Protein AF-A0A0F4IRT8-F1 (afdb_monomer)

Structure (mmCIF, N/CA/C/O backbone):
data_AF-A0A0F4IRT8-F1
#
_entry.id   AF-A0A0F4IRT8-F1
#
loop_
_atom_site.group_PDB
_atom_site.id
_atom_site.type_symbol
_atom_site.label_atom_id
_atom_site.label_alt_id
_atom_site.label_comp_id
_atom_site.label_asym_id
_atom_site.label_entity_id
_atom_site.label_seq_id
_atom_site.pdbx_PDB_ins_code
_atom_site.Cartn_x
_atom_site.Cartn_y
_atom_site.Cartn_z
_atom_site.occupancy
_atom_site.B_iso_or_equiv
_atom_site.auth_seq_id
_atom_site.auth_comp_id
_atom_site.auth_asym_id
_atom_site.auth_atom_id
_atom_site.pdbx_PDB_model_num
ATOM 1 N N . TYR A 1 1 ? -6.161 18.391 5.596 1.00 62.47 1 TYR A N 1
ATOM 2 C CA . TYR A 1 1 ? -7.548 17.900 5.755 1.00 62.47 1 TYR A CA 1
ATOM 3 C C . TYR A 1 1 ? -7.859 17.746 7.231 1.00 62.47 1 TYR A C 1
ATOM 5 O O . TYR A 1 1 ? -7.108 17.064 7.916 1.00 62.47 1 TYR A O 1
ATOM 13 N N . GLY A 1 2 ? -8.900 18.418 7.734 1.00 63.94 2 GLY A N 1
ATOM 14 C CA . GLY A 1 2 ? -9.361 18.336 9.129 1.00 63.94 2 GLY A CA 1
ATOM 15 C C . GLY A 1 2 ? -10.436 17.266 9.317 1.00 63.94 2 GLY A C 1
ATOM 16 O O . GLY A 1 2 ? -11.480 17.548 9.891 1.00 63.94 2 GLY A O 1
ATOM 17 N N . THR A 1 3 ? -10.224 16.073 8.757 1.00 74.25 3 THR A N 1
ATOM 18 C CA . THR A 1 3 ? -11.210 14.987 8.773 1.00 74.25 3 THR A CA 1
ATOM 19 C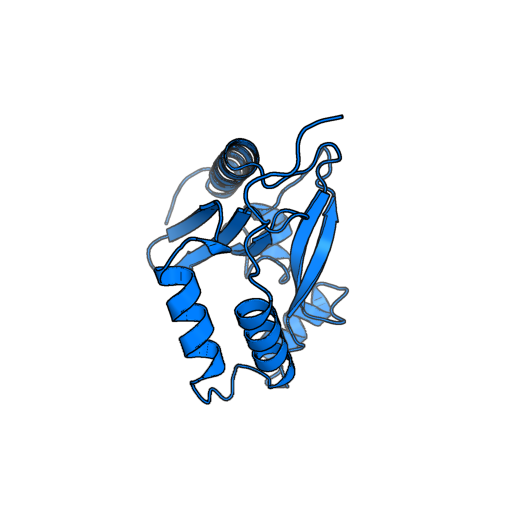 C . THR A 1 3 ? -11.216 14.317 10.150 1.00 74.25 3 THR A C 1
ATOM 21 O O . THR A 1 3 ? -10.198 13.731 10.535 1.00 74.25 3 THR A O 1
ATOM 24 N N . PRO A 1 4 ? -12.325 14.362 10.911 1.00 79.38 4 PRO A N 1
ATOM 25 C CA . PRO A 1 4 ? -12.421 13.636 12.171 1.00 79.38 4 PRO A CA 1
ATOM 26 C C . PRO A 1 4 ? -12.239 12.138 11.928 1.00 79.38 4 PRO A C 1
ATOM 28 O O . PRO A 1 4 ? -12.790 11.597 10.966 1.00 79.38 4 PRO A O 1
ATOM 31 N N . ARG A 1 5 ? -11.493 11.466 12.813 1.00 88.94 5 ARG A N 1
ATOM 32 C CA . ARG A 1 5 ? -11.277 10.008 12.752 1.00 88.94 5 ARG A CA 1
ATOM 33 C C . ARG A 1 5 ? -10.621 9.540 11.439 1.00 88.94 5 ARG A C 1
ATOM 35 O O . ARG A 1 5 ? -10.865 8.429 10.981 1.00 88.94 5 ARG A O 1
ATOM 42 N N . LEU A 1 6 ? -9.785 10.388 10.824 1.00 90.50 6 LEU A N 1
ATOM 43 C CA . LEU A 1 6 ? -9.115 10.104 9.547 1.00 90.50 6 LEU A CA 1
ATOM 44 C C . LEU A 1 6 ? -8.388 8.753 9.544 1.00 90.50 6 LEU A C 1
ATOM 46 O O . LEU A 1 6 ? -8.568 7.972 8.622 1.00 90.50 6 LEU A O 1
ATOM 50 N N . VAL A 1 7 ? -7.577 8.479 10.569 1.00 94.81 7 VAL A N 1
ATOM 51 C CA . VAL A 1 7 ? -6.776 7.245 10.656 1.00 94.81 7 VAL A CA 1
ATOM 52 C C . VAL A 1 7 ? -7.658 6.000 10.667 1.00 94.81 7 VAL A C 1
ATOM 54 O O . VAL A 1 7 ? -7.349 5.022 9.998 1.00 94.81 7 VAL A O 1
ATOM 57 N N . GLU A 1 8 ? -8.762 6.048 11.405 1.00 95.69 8 GLU A N 1
ATOM 58 C CA . GLU A 1 8 ? -9.689 4.925 11.531 1.00 95.69 8 GLU A CA 1
ATOM 59 C C . GLU A 1 8 ? -10.381 4.649 10.197 1.00 95.69 8 GLU A C 1
ATOM 61 O O . GLU A 1 8 ? -10.346 3.519 9.724 1.00 95.69 8 GLU A O 1
ATOM 66 N N . ARG A 1 9 ? -10.879 5.698 9.530 1.00 94.44 9 ARG A N 1
ATOM 67 C CA . ARG A 1 9 ? -11.467 5.589 8.186 1.00 94.44 9 ARG A CA 1
ATOM 68 C C . ARG A 1 9 ? -10.468 5.053 7.163 1.00 94.44 9 ARG A C 1
ATOM 70 O O . ARG A 1 9 ? -10.791 4.142 6.420 1.00 94.44 9 ARG A O 1
ATOM 77 N N . LEU A 1 10 ? -9.234 5.561 7.161 1.00 95.19 10 LEU A N 1
ATOM 78 C CA . LEU A 1 10 ? -8.198 5.079 6.244 1.00 95.19 10 LEU A CA 1
ATOM 79 C C . LEU A 1 10 ? -7.849 3.608 6.486 1.00 95.19 10 LEU A C 1
ATOM 81 O O . LEU A 1 10 ? -7.593 2.885 5.530 1.00 95.19 10 LEU A O 1
ATOM 85 N N . ASN A 1 11 ? -7.814 3.166 7.746 1.00 97.06 11 ASN A N 1
ATOM 86 C CA . ASN A 1 11 ? -7.618 1.757 8.078 1.00 97.06 11 ASN A CA 1
ATOM 87 C C . ASN A 1 11 ? -8.786 0.904 7.556 1.00 97.06 11 ASN A C 1
ATOM 89 O O . ASN A 1 11 ? -8.540 -0.121 6.924 1.00 97.06 11 ASN A O 1
ATOM 93 N N . GLU A 1 12 ? -10.031 1.332 7.784 1.00 95.94 12 GLU A N 1
ATOM 94 C CA . GLU A 1 12 ? -11.238 0.659 7.282 1.00 95.94 12 GLU A CA 1
ATOM 95 C C . GLU A 1 12 ? -11.232 0.556 5.749 1.00 95.94 12 GLU A C 1
ATOM 97 O O . GLU A 1 12 ? -11.353 -0.547 5.213 1.00 95.94 12 GLU A O 1
ATOM 102 N N . ASP A 1 13 ? -11.008 1.673 5.055 1.00 94.88 13 ASP A N 1
ATOM 103 C CA . ASP A 1 13 ? -10.991 1.753 3.591 1.00 94.88 13 ASP A CA 1
ATOM 104 C C . ASP A 1 13 ? -9.868 0.894 2.996 1.00 94.88 13 ASP A C 1
ATOM 106 O O . ASP A 1 13 ? -10.086 0.129 2.052 1.00 94.88 13 ASP A O 1
ATOM 110 N N . TRP A 1 14 ? -8.665 0.966 3.576 1.00 97.00 14 TRP A N 1
ATOM 111 C CA . TRP A 1 14 ? -7.535 0.135 3.165 1.00 97.00 14 TRP A CA 1
ATOM 112 C C . TRP A 1 14 ? -7.835 -1.350 3.321 1.00 97.00 14 TRP A C 1
ATOM 114 O O . TRP A 1 14 ? -7.595 -2.120 2.393 1.00 97.00 14 TRP A O 1
ATOM 124 N N . TYR A 1 15 ? -8.367 -1.758 4.473 1.00 97.50 15 TYR A N 1
ATOM 125 C CA . TYR A 1 15 ? -8.638 -3.164 4.740 1.00 97.50 15 TYR A CA 1
ATOM 126 C C . TYR A 1 15 ? -9.754 -3.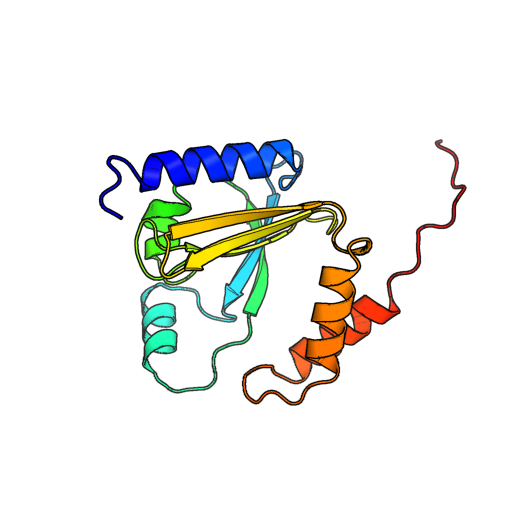697 3.845 1.00 97.50 15 TYR A C 1
ATOM 128 O O . TYR A 1 15 ? -9.605 -4.768 3.257 1.00 97.50 15 TYR A O 1
ATOM 136 N N . ALA A 1 16 ? -10.838 -2.934 3.682 1.00 96.94 16 ALA A N 1
ATOM 137 C CA . ALA A 1 16 ? -11.931 -3.289 2.787 1.00 96.94 16 ALA A CA 1
ATOM 138 C C . ALA A 1 16 ? -11.433 -3.475 1.347 1.00 96.94 16 ALA A C 1
ATOM 140 O O . ALA A 1 16 ? -11.737 -4.491 0.719 1.00 96.94 16 ALA A O 1
ATOM 141 N N . LEU A 1 17 ? -10.609 -2.549 0.842 1.00 97.00 17 LEU A N 1
ATOM 142 C CA . LEU A 1 17 ? -10.042 -2.649 -0.500 1.00 97.00 17 LEU A CA 1
ATOM 143 C C . LEU A 1 17 ? -9.050 -3.814 -0.630 1.00 97.00 17 LEU A C 1
ATOM 145 O O . LEU A 1 17 ? -9.080 -4.536 -1.627 1.00 97.00 17 LEU A O 1
ATOM 149 N N . ALA A 1 18 ? -8.184 -4.027 0.363 1.00 96.81 18 ALA A N 1
ATOM 150 C CA . ALA A 1 18 ? -7.219 -5.125 0.375 1.00 96.81 18 ALA A CA 1
ATOM 151 C C . ALA A 1 18 ? -7.911 -6.497 0.345 1.00 96.81 18 ALA A C 1
ATOM 153 O O . ALA A 1 18 ? -7.502 -7.378 -0.410 1.00 96.81 18 ALA A O 1
ATOM 154 N N . VAL A 1 19 ? -8.994 -6.663 1.109 1.00 97.06 19 VAL A N 1
ATOM 155 C CA . VAL A 1 19 ? -9.815 -7.880 1.082 1.00 97.06 19 VAL A CA 1
ATOM 156 C C . VAL A 1 19 ? -10.526 -8.023 -0.262 1.00 97.06 19 VAL A C 1
ATOM 158 O O . VAL A 1 19 ? -10.408 -9.065 -0.899 1.00 97.06 19 VAL A O 1
ATOM 161 N N . ALA A 1 20 ? -11.223 -6.980 -0.722 1.00 97.06 20 ALA A N 1
ATOM 162 C CA . ALA A 1 20 ? -12.011 -7.034 -1.954 1.00 97.06 20 ALA A CA 1
ATOM 163 C C . ALA A 1 20 ? -11.159 -7.290 -3.207 1.00 97.06 20 ALA A C 1
ATOM 165 O O . ALA A 1 20 ? -11.630 -7.908 -4.158 1.00 97.06 20 ALA A O 1
ATOM 166 N N . SER A 1 21 ? -9.910 -6.822 -3.211 1.00 95.00 21 SER A N 1
ATOM 167 C CA . SER A 1 21 ? -8.977 -7.042 -4.318 1.00 95.00 21 SER A CA 1
ATOM 168 C C . SER A 1 21 ? -8.247 -8.383 -4.251 1.00 95.00 21 SER A C 1
ATOM 170 O O . SER A 1 21 ? -7.730 -8.809 -5.277 1.00 95.00 21 SER A O 1
ATOM 172 N N . GLY A 1 22 ? -8.220 -9.058 -3.095 1.00 96.19 22 GLY A N 1
ATOM 173 C CA . GLY A 1 22 ? -7.481 -10.310 -2.912 1.00 96.19 22 GLY A CA 1
ATOM 174 C C . GLY A 1 22 ? -5.992 -10.111 -2.613 1.00 96.19 22 GLY A C 1
ATOM 175 O O . GLY A 1 22 ? -5.163 -10.888 -3.072 1.00 96.19 22 GLY A O 1
ATOM 176 N N . LEU A 1 23 ? -5.625 -9.064 -1.862 1.00 97.12 23 LEU A N 1
ATOM 177 C CA . LEU A 1 23 ? -4.230 -8.818 -1.465 1.00 97.12 23 LEU A CA 1
ATOM 178 C C . LEU A 1 23 ? -3.662 -9.942 -0.581 1.00 97.12 23 LEU A C 1
ATOM 180 O O . LEU A 1 23 ? -2.469 -10.240 -0.633 1.00 97.12 23 LEU A O 1
ATOM 184 N N . PHE A 1 24 ? -4.509 -10.508 0.275 1.00 97.25 24 PHE A N 1
ATOM 185 C CA . PHE A 1 24 ? -4.138 -11.477 1.296 1.00 97.25 24 PHE A CA 1
ATOM 186 C C . PHE A 1 24 ? -4.308 -12.910 0.792 1.00 97.25 24 PHE A C 1
ATOM 188 O O . PHE A 1 24 ? -5.342 -13.2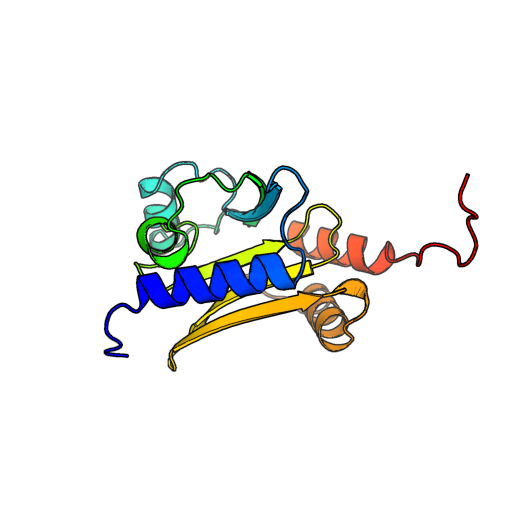35 0.210 1.00 97.25 24 PHE A O 1
ATOM 195 N N . ASP A 1 25 ? -3.344 -13.781 1.095 1.00 94.75 25 ASP A N 1
ATOM 196 C CA . ASP A 1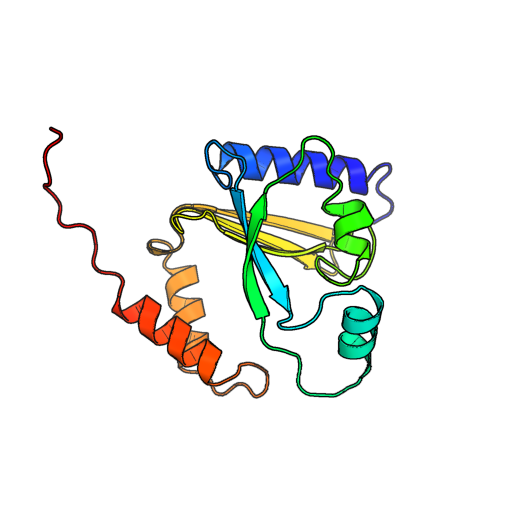 25 ? -3.573 -15.226 1.019 1.00 94.75 25 ASP A CA 1
ATOM 197 C C . ASP A 1 25 ? -4.435 -15.728 2.201 1.00 94.75 25 ASP A C 1
ATOM 199 O O . ASP A 1 25 ? -4.821 -14.970 3.099 1.00 94.75 25 ASP A O 1
ATOM 203 N N . GLU A 1 26 ? -4.708 -17.034 2.242 1.00 95.38 26 GLU A N 1
ATOM 204 C CA . GLU A 1 26 ? -5.489 -17.676 3.313 1.00 95.38 26 GLU A CA 1
ATOM 205 C C . GLU A 1 26 ? -4.898 -17.463 4.722 1.00 95.38 26 GLU A C 1
ATOM 207 O O . GLU A 1 26 ? -5.616 -17.493 5.723 1.00 95.38 26 GLU A O 1
ATOM 212 N N . ARG A 1 27 ? -3.587 -17.212 4.818 1.00 96.75 27 ARG A N 1
ATOM 213 C CA . ARG A 1 27 ? -2.851 -16.966 6.067 1.00 96.75 27 ARG A CA 1
ATOM 214 C C . ARG A 1 27 ? -2.723 -15.475 6.389 1.00 96.75 27 ARG A C 1
ATOM 216 O O . ARG A 1 27 ? -2.086 -15.127 7.388 1.00 96.75 27 ARG A O 1
ATOM 223 N N . ARG A 1 28 ? -3.334 -14.600 5.583 1.00 97.06 28 ARG A N 1
ATOM 224 C CA . ARG A 1 28 ? -3.181 -13.137 5.610 1.00 97.06 28 ARG A CA 1
ATOM 225 C C . ARG A 1 28 ? -1.757 -12.666 5.333 1.00 97.06 28 ARG A C 1
ATOM 227 O O . ARG A 1 28 ? -1.309 -11.656 5.882 1.00 97.06 28 ARG A O 1
ATOM 234 N N . GLU A 1 29 ? -1.027 -13.412 4.519 1.00 98.19 29 GLU A N 1
ATOM 235 C CA . GLU A 1 29 ? 0.337 -13.111 4.114 1.00 98.19 29 GLU A CA 1
ATOM 236 C C . GLU A 1 29 ? 0.368 -12.416 2.750 1.00 98.19 29 GLU A C 1
ATOM 238 O O . GLU A 1 29 ? -0.443 -12.685 1.866 1.00 98.19 29 GLU A O 1
ATOM 243 N N . PHE A 1 30 ? 1.292 -11.467 2.613 1.00 97.06 30 PHE A N 1
ATOM 244 C CA . PHE A 1 30 ? 1.445 -10.608 1.438 1.00 97.06 30 PHE A CA 1
ATOM 245 C C . PHE A 1 30 ? 2.832 -9.948 1.451 1.00 97.06 30 PHE A C 1
ATOM 247 O O . PHE A 1 30 ? 3.608 -10.114 2.398 1.00 97.06 30 PHE A O 1
ATOM 254 N N . LEU A 1 31 ? 3.174 -9.215 0.394 1.00 95.38 31 LEU A N 1
ATOM 255 C CA . LEU A 1 31 ? 4.419 -8.460 0.283 1.00 95.38 31 LEU A CA 1
ATOM 256 C C . LEU A 1 31 ? 4.189 -6.986 0.622 1.00 95.38 31 LEU A C 1
ATOM 258 O O . LEU A 1 31 ? 3.225 -6.379 0.163 1.00 95.38 31 LEU A O 1
ATOM 262 N N . VAL A 1 32 ? 5.123 -6.391 1.360 1.00 93.25 32 VAL A N 1
ATOM 263 C CA . VAL A 1 32 ? 5.193 -4.947 1.623 1.00 93.25 32 VAL A CA 1
ATOM 264 C C . VAL A 1 32 ? 6.552 -4.426 1.194 1.00 93.25 32 VAL A C 1
ATOM 266 O O . VAL A 1 32 ? 7.576 -5.075 1.418 1.00 93.25 32 VAL A O 1
ATOM 269 N N . GLN A 1 33 ? 6.568 -3.249 0.582 1.00 87.75 33 GLN A N 1
ATOM 270 C CA . GLN A 1 33 ? 7.800 -2.575 0.219 1.00 87.75 33 GLN A CA 1
ATOM 271 C C . GLN A 1 33 ? 8.424 -1.928 1.466 1.00 87.75 33 GLN A C 1
ATOM 273 O O . GLN A 1 33 ? 7.830 -1.032 2.058 1.00 87.75 33 GLN A O 1
ATOM 278 N N . LEU A 1 34 ? 9.620 -2.372 1.865 1.00 84.25 34 LEU A N 1
ATOM 279 C CA . LEU A 1 34 ? 10.354 -1.851 3.027 1.00 84.25 34 LEU A CA 1
ATOM 280 C C . LEU A 1 34 ? 11.809 -1.506 2.659 1.00 84.25 34 LEU A C 1
ATOM 282 O O . LEU A 1 34 ? 12.387 -2.169 1.795 1.00 84.25 34 LEU A O 1
ATOM 286 N N . PRO A 1 35 ? 12.435 -0.503 3.297 1.00 75.94 35 PRO A N 1
ATOM 287 C CA . PRO A 1 35 ? 13.837 -0.173 3.050 1.00 75.94 35 PRO A CA 1
ATOM 288 C C . PRO A 1 35 ? 14.776 -1.289 3.540 1.00 75.94 35 PRO A C 1
ATOM 290 O O . PRO A 1 35 ? 14.650 -1.788 4.662 1.00 75.94 35 PRO A O 1
ATOM 293 N N . GLN A 1 36 ? 15.739 -1.689 2.702 1.00 72.81 36 GLN A N 1
ATOM 294 C CA . GLN A 1 36 ? 16.697 -2.753 3.011 1.00 72.81 36 GLN A CA 1
ATOM 295 C C . GLN A 1 36 ? 17.533 -2.415 4.247 1.00 72.81 36 GLN A C 1
ATOM 297 O O . GLN A 1 36 ? 18.117 -1.343 4.351 1.00 72.81 36 GLN A O 1
ATOM 302 N N . GLY A 1 37 ? 17.663 -3.378 5.162 1.00 66.44 37 GLY A N 1
ATOM 303 C CA . GLY A 1 37 ? 18.549 -3.259 6.326 1.00 66.44 37 GLY A CA 1
ATOM 304 C C . GLY A 1 37 ? 18.021 -2.346 7.437 1.00 66.44 37 GLY A C 1
ATOM 305 O O . GLY A 1 37 ? 18.565 -2.362 8.541 1.00 66.44 37 GLY A O 1
ATOM 306 N N . THR A 1 38 ? 16.931 -1.620 7.199 1.00 67.19 38 THR A N 1
ATOM 307 C CA . THR A 1 38 ? 16.302 -0.756 8.194 1.00 67.19 38 THR A CA 1
ATOM 308 C C . THR A 1 38 ? 15.362 -1.590 9.054 1.00 67.19 38 THR A C 1
ATOM 310 O O . THR A 1 38 ? 14.292 -2.008 8.623 1.00 67.19 38 THR A O 1
ATOM 313 N N . ARG A 1 39 ? 15.793 -1.882 10.283 1.00 66.88 39 ARG A N 1
ATOM 314 C CA . ARG A 1 39 ? 15.041 -2.723 11.233 1.00 66.88 39 ARG A CA 1
ATOM 315 C C . ARG A 1 39 ? 14.399 -1.939 12.375 1.00 66.88 39 ARG A C 1
ATOM 317 O O . ARG A 1 39 ? 13.641 -2.515 13.145 1.00 66.88 39 ARG A O 1
ATOM 324 N N . THR A 1 40 ? 14.710 -0.648 12.506 1.00 73.00 40 THR A N 1
ATOM 325 C CA . THR A 1 40 ? 14.201 0.212 13.584 1.00 73.00 40 THR A CA 1
ATOM 326 C C . THR A 1 40 ? 13.729 1.562 13.052 1.00 73.00 40 THR A C 1
ATOM 328 O O . THR A 1 40 ? 14.237 2.052 12.041 1.00 73.00 40 THR A O 1
ATOM 331 N N . HIS A 1 41 ? 12.77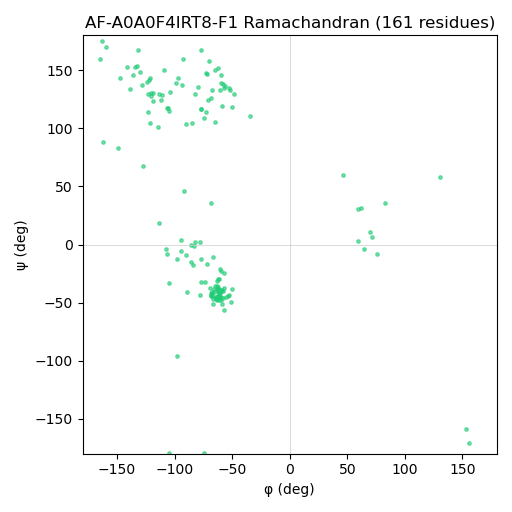1 2.170 13.758 1.00 73.06 41 HIS A N 1
ATOM 332 C CA . HIS A 1 41 ? 12.250 3.501 13.443 1.00 73.06 41 HIS A CA 1
ATOM 333 C C . HIS A 1 41 ? 13.370 4.552 13.384 1.00 73.06 41 HIS A C 1
ATOM 335 O O . HIS A 1 41 ? 13.473 5.290 12.409 1.00 73.06 41 HIS A O 1
ATOM 341 N N . ASP A 1 42 ? 14.281 4.549 14.361 1.00 73.00 42 ASP A N 1
ATOM 342 C CA . ASP A 1 42 ? 15.416 5.480 14.397 1.00 73.00 42 ASP A CA 1
ATOM 343 C C . ASP A 1 42 ? 16.323 5.357 13.168 1.00 73.00 42 ASP A C 1
ATOM 345 O O . ASP A 1 42 ? 16.809 6.362 12.645 1.00 73.00 42 ASP A O 1
ATOM 349 N N . ALA A 1 43 ? 16.557 4.131 12.685 1.00 70.69 43 ALA A N 1
ATOM 350 C CA . ALA A 1 43 ? 17.333 3.912 11.470 1.00 70.69 43 ALA A CA 1
ATOM 351 C C . ALA A 1 43 ? 16.606 4.476 10.238 1.00 70.69 43 ALA A C 1
ATOM 353 O O . ALA A 1 43 ? 17.242 5.119 9.403 1.00 70.69 43 ALA A O 1
ATOM 354 N N . ALA A 1 44 ? 15.282 4.302 10.161 1.00 72.06 44 ALA A N 1
ATOM 355 C CA . ALA A 1 44 ? 14.456 4.841 9.081 1.00 72.06 44 ALA A CA 1
ATOM 356 C C . ALA A 1 44 ? 14.465 6.380 9.071 1.00 72.06 44 ALA A C 1
ATOM 358 O O . ALA A 1 44 ? 14.702 6.995 8.032 1.00 72.06 44 ALA A O 1
ATOM 359 N N . VAL A 1 45 ? 14.304 7.015 10.236 1.00 72.69 45 VAL A N 1
ATOM 360 C CA . VAL A 1 45 ? 14.334 8.481 10.385 1.00 72.69 45 VAL A CA 1
ATOM 361 C C . VAL A 1 45 ? 15.700 9.054 9.995 1.00 72.69 45 VAL A C 1
ATOM 363 O O . VAL A 1 45 ? 15.778 10.029 9.247 1.00 72.69 45 VAL A O 1
ATOM 366 N N . ARG A 1 46 ? 16.802 8.429 10.432 1.00 71.62 46 ARG A N 1
ATOM 367 C CA . ARG A 1 46 ? 18.155 8.857 10.033 1.00 71.62 46 ARG A CA 1
ATOM 368 C C . ARG A 1 46 ? 18.379 8.739 8.529 1.00 71.62 46 ARG A C 1
ATOM 370 O O . ARG A 1 46 ? 19.057 9.587 7.961 1.00 71.62 46 ARG A O 1
ATOM 377 N N . GLN A 1 47 ? 17.822 7.715 7.887 1.00 67.50 47 GLN A N 1
ATOM 378 C CA . GLN A 1 47 ? 17.915 7.547 6.439 1.00 67.50 47 GLN A CA 1
ATOM 379 C C . GLN A 1 47 ? 17.141 8.642 5.688 1.00 67.50 47 GLN A C 1
ATOM 381 O O . GLN A 1 47 ? 17.661 9.177 4.713 1.00 67.50 47 GLN A O 1
ATOM 386 N N . LEU A 1 48 ? 15.951 9.021 6.167 1.00 67.44 48 LEU A N 1
ATOM 387 C CA . LEU A 1 48 ? 15.147 10.102 5.582 1.00 67.44 48 LEU A CA 1
ATOM 388 C C . LEU A 1 48 ? 15.858 11.465 5.634 1.00 67.44 48 LEU A C 1
ATOM 390 O O . LEU A 1 48 ? 15.778 12.235 4.681 1.00 67.44 48 LEU A O 1
ATOM 394 N N . HIS A 1 49 ? 16.573 11.759 6.724 1.00 67.50 49 HIS A N 1
ATOM 395 C CA . HIS A 1 49 ? 17.232 13.058 6.928 1.00 67.50 49 HIS A CA 1
ATOM 396 C C . HIS A 1 49 ? 18.729 13.083 6.575 1.00 67.50 49 HIS A C 1
ATOM 398 O O . HIS A 1 49 ? 19.329 14.153 6.518 1.00 67.50 49 HIS A O 1
ATOM 404 N N . GLY A 1 50 ? 19.357 11.925 6.364 1.00 59.88 50 GLY A N 1
ATOM 405 C CA . GLY A 1 50 ? 20.815 11.783 6.366 1.00 59.88 50 GLY A CA 1
ATOM 406 C C . GLY A 1 50 ? 21.536 12.075 5.050 1.00 59.88 50 GLY A C 1
ATOM 407 O O . GLY A 1 50 ? 22.754 11.916 5.005 1.00 59.88 50 GLY A O 1
ATOM 408 N N . GLY A 1 51 ? 20.828 12.431 3.970 1.00 53.94 51 GLY A N 1
ATOM 409 C CA . GLY A 1 51 ? 21.419 12.791 2.667 1.00 53.94 51 GLY A CA 1
ATOM 410 C C . GLY A 1 51 ? 22.279 11.707 1.987 1.00 53.94 51 GLY A C 1
ATOM 411 O O . GLY A 1 51 ? 22.865 11.956 0.936 1.00 53.94 51 GLY A O 1
ATOM 412 N N . ARG A 1 52 ? 22.384 10.508 2.574 1.00 55.03 52 ARG A N 1
ATOM 413 C CA . ARG A 1 52 ? 23.133 9.358 2.052 1.00 55.03 52 ARG A CA 1
ATOM 414 C C . ARG A 1 52 ? 22.239 8.454 1.211 1.00 55.03 52 ARG A C 1
ATOM 416 O O . ARG A 1 52 ? 21.022 8.476 1.354 1.00 55.03 52 ARG A O 1
ATOM 423 N N . VAL A 1 53 ? 22.894 7.649 0.366 1.00 54.81 53 VAL A N 1
ATOM 424 C CA . VAL A 1 53 ? 22.310 6.604 -0.494 1.00 54.81 53 VAL A CA 1
ATOM 425 C C . VAL A 1 53 ? 21.124 5.946 0.209 1.00 54.81 53 VAL A C 1
ATOM 427 O O . VAL A 1 53 ? 21.296 5.258 1.216 1.00 54.81 53 VAL A O 1
ATOM 430 N N . VAL A 1 54 ? 19.923 6.203 -0.310 1.00 60.25 54 VAL A N 1
ATOM 431 C CA . VAL A 1 54 ? 18.688 5.593 0.181 1.00 60.25 54 VAL A CA 1
ATOM 432 C C . VAL A 1 54 ? 18.865 4.084 0.029 1.00 60.25 54 VAL A C 1
ATOM 434 O O . VAL A 1 54 ? 19.098 3.604 -1.081 1.00 60.25 54 VAL A O 1
ATOM 437 N N . ALA A 1 55 ? 18.814 3.344 1.139 1.00 63.91 55 ALA A N 1
ATOM 438 C CA . ALA A 1 55 ? 18.831 1.892 1.103 1.00 63.91 55 ALA A CA 1
ATOM 439 C C . ALA A 1 55 ? 17.740 1.410 0.134 1.00 63.91 55 ALA A C 1
ATOM 441 O O . ALA A 1 55 ? 16.618 1.931 0.183 1.00 63.91 55 ALA A O 1
ATOM 442 N N . PRO A 1 56 ? 18.057 0.469 -0.768 1.00 67.75 56 PRO A N 1
ATOM 443 C CA . PRO A 1 56 ? 17.113 0.027 -1.780 1.00 67.75 56 PRO A CA 1
ATOM 444 C C . PRO A 1 56 ? 15.866 -0.550 -1.112 1.00 67.75 56 PRO A C 1
ATOM 446 O O . PRO A 1 56 ? 15.924 -1.166 -0.049 1.00 67.75 56 PRO A O 1
ATOM 449 N N . TRP A 1 57 ? 14.720 -0.344 -1.741 1.00 73.19 57 TRP A N 1
ATOM 450 C CA . TRP A 1 57 ? 13.462 -0.896 -1.267 1.00 73.19 57 TRP A CA 1
ATOM 451 C C . TRP A 1 57 ? 13.334 -2.366 -1.678 1.00 73.19 57 TRP A C 1
ATOM 453 O O . TRP A 1 57 ? 13.601 -2.723 -2.827 1.00 73.19 57 TRP A O 1
ATOM 463 N N . LEU A 1 58 ? 12.899 -3.218 -0.751 1.00 81.56 58 LEU A N 1
ATOM 464 C CA . LEU A 1 58 ? 12.709 -4.652 -0.953 1.00 81.56 58 LEU A CA 1
ATOM 465 C C . LEU A 1 58 ? 11.264 -5.060 -0.687 1.00 81.56 58 LEU A C 1
ATOM 467 O O . LEU A 1 58 ? 10.627 -4.582 0.252 1.00 81.56 58 LEU A O 1
ATOM 471 N N . TRP A 1 59 ? 10.781 -6.014 -1.481 1.00 86.12 59 TRP A N 1
ATOM 472 C CA . TRP A 1 59 ? 9.544 -6.729 -1.198 1.00 86.12 59 TRP A CA 1
ATOM 473 C C . TRP A 1 59 ? 9.766 -7.700 -0.045 1.00 86.12 59 TRP A C 1
ATOM 475 O O . TRP A 1 59 ? 10.536 -8.652 -0.159 1.00 86.12 59 TRP A O 1
ATOM 485 N N . THR A 1 60 ? 9.100 -7.440 1.073 1.00 89.12 60 THR A N 1
ATOM 486 C CA . THR A 1 60 ? 9.218 -8.227 2.298 1.00 89.12 60 THR A CA 1
ATOM 487 C C . THR A 1 60 ? 7.909 -8.955 2.547 1.00 89.12 60 THR A C 1
ATOM 489 O O . THR A 1 60 ? 6.860 -8.319 2.632 1.00 89.12 60 THR A O 1
ATOM 492 N N . ARG A 1 61 ? 7.967 -10.285 2.674 1.00 94.00 61 ARG A N 1
ATOM 493 C CA . ARG A 1 61 ? 6.809 -11.092 3.075 1.00 94.00 61 ARG A CA 1
ATOM 494 C C . ARG A 1 61 ? 6.459 -10.788 4.526 1.00 94.00 61 ARG A C 1
ATOM 496 O O . ARG A 1 61 ? 7.309 -10.904 5.407 1.00 94.00 61 ARG A O 1
ATOM 503 N N . VAL A 1 62 ? 5.209 -10.422 4.762 1.00 94.31 62 VAL A N 1
ATOM 504 C CA . VAL A 1 62 ? 4.654 -10.133 6.085 1.00 94.31 62 VAL A CA 1
ATOM 505 C C . VAL A 1 62 ? 3.333 -10.871 6.259 1.00 94.31 62 VAL A C 1
ATOM 507 O O . VAL A 1 62 ? 2.759 -11.366 5.292 1.00 94.31 62 VAL A O 1
ATOM 510 N N . ARG A 1 63 ? 2.843 -10.922 7.498 1.00 97.12 63 ARG A N 1
ATOM 511 C CA . ARG A 1 63 ? 1.524 -11.453 7.845 1.00 97.12 63 ARG A CA 1
ATOM 512 C C . ARG A 1 63 ? 0.728 -10.388 8.581 1.00 97.12 63 ARG A C 1
ATOM 514 O O . ARG A 1 63 ? 1.237 -9.827 9.553 1.00 97.12 63 ARG A O 1
ATOM 521 N N . LEU A 1 64 ? -0.507 -10.131 8.157 1.00 97.12 64 LEU A N 1
ATOM 522 C CA . LEU A 1 64 ? -1.400 -9.239 8.889 1.00 97.12 64 LEU A CA 1
ATOM 523 C C . LEU A 1 64 ? -1.850 -9.918 10.188 1.00 97.12 64 LEU A C 1
ATOM 525 O O . LEU A 1 64 ? -2.382 -11.030 10.177 1.00 97.12 64 LEU A O 1
ATOM 529 N N . LEU A 1 65 ? -1.621 -9.252 11.317 1.00 96.12 65 LEU A N 1
ATOM 530 C CA . LEU A 1 65 ? -2.065 -9.723 12.629 1.00 96.12 65 LEU A CA 1
ATOM 531 C C . LEU A 1 65 ? -3.568 -9.472 12.820 1.00 96.12 65 LEU A C 1
ATOM 533 O O . LEU A 1 65 ? -4.185 -8.740 12.055 1.00 96.12 65 LEU A O 1
ATOM 537 N N . GLU A 1 66 ? -4.168 -10.066 13.853 1.00 94.00 66 GLU A N 1
ATOM 538 C CA . GLU A 1 66 ? -5.570 -9.792 14.212 1.00 94.00 66 GLU A CA 1
ATOM 539 C C . GLU A 1 66 ? -5.786 -8.332 14.614 1.00 94.00 66 GLU A C 1
ATOM 541 O O . GLU A 1 66 ? -6.771 -7.718 14.218 1.00 94.00 66 GLU A O 1
ATOM 546 N N . HIS A 1 67 ? -4.822 -7.771 15.346 1.00 94.81 67 HIS A N 1
ATOM 547 C CA . HIS A 1 67 ? -4.799 -6.372 15.743 1.00 94.81 67 HIS A CA 1
ATOM 548 C C . HIS A 1 67 ? -3.753 -5.641 14.907 1.00 94.81 67 HIS A C 1
ATOM 550 O O . HIS A 1 67 ? -2.562 -5.954 14.973 1.00 94.81 67 HIS A O 1
ATOM 556 N N . TRP A 1 68 ? -4.197 -4.670 14.119 1.00 95.62 68 TRP A N 1
ATOM 557 C CA . TRP A 1 68 ? -3.356 -3.923 13.193 1.00 95.62 68 TRP A CA 1
ATOM 558 C C . TRP A 1 68 ? -3.756 -2.445 13.177 1.00 95.62 68 TRP A C 1
ATOM 560 O O . TRP A 1 68 ? -4.891 -2.085 13.472 1.00 95.62 68 TRP A O 1
ATOM 570 N N . ASP A 1 69 ? -2.790 -1.590 12.854 1.00 96.31 69 ASP A N 1
ATOM 571 C CA . ASP A 1 69 ? -2.986 -0.154 12.648 1.00 96.31 69 ASP A CA 1
ATOM 572 C C . ASP A 1 69 ? -1.969 0.324 11.605 1.00 96.31 69 ASP A C 1
ATOM 574 O O . ASP A 1 69 ? -0.862 0.766 11.929 1.00 96.31 69 ASP A O 1
ATOM 578 N N . VAL A 1 70 ? -2.321 0.136 10.333 1.00 95.19 70 VAL A N 1
ATOM 579 C CA . VAL A 1 70 ? -1.426 0.377 9.193 1.00 95.19 70 VAL A CA 1
ATOM 580 C C . VAL A 1 70 ? -1.341 1.871 8.893 1.00 95.19 70 VAL A C 1
ATOM 582 O O . VAL A 1 70 ? -0.248 2.402 8.703 1.00 95.19 70 VAL A O 1
ATOM 585 N N . MET A 1 71 ? -2.476 2.568 8.917 1.00 95.81 71 MET A N 1
ATOM 586 C CA . MET A 1 71 ? -2.581 3.986 8.565 1.00 95.81 71 MET A CA 1
ATOM 587 C C . MET A 1 71 ? -2.273 4.930 9.733 1.00 95.81 71 MET A C 1
ATOM 589 O O . MET A 1 71 ? -2.039 6.118 9.512 1.00 95.81 71 MET A O 1
ATOM 593 N N . GLY A 1 72 ? -2.245 4.435 10.971 1.00 95.00 72 GLY A N 1
ATOM 594 C CA . GLY A 1 72 ? -1.845 5.176 12.165 1.00 95.00 72 GLY A CA 1
ATOM 595 C C . GLY A 1 72 ? -0.396 4.895 12.542 1.00 95.00 72 GLY A C 1
ATOM 596 O O . GLY A 1 72 ? 0.523 5.521 12.010 1.00 95.00 72 GLY A O 1
ATOM 597 N N . ARG A 1 73 ? -0.182 3.959 13.475 1.00 93.06 73 ARG A N 1
ATOM 598 C CA . ARG A 1 73 ? 1.147 3.562 13.979 1.00 93.06 73 ARG A CA 1
ATOM 599 C C . ARG A 1 73 ? 2.077 3.073 12.872 1.00 93.06 73 ARG A C 1
ATOM 601 O O . ARG A 1 73 ? 3.253 3.428 12.884 1.00 93.06 73 ARG A O 1
ATOM 608 N N . GLY A 1 74 ? 1.561 2.310 11.908 1.00 91.69 74 GLY A N 1
ATOM 609 C CA . GLY A 1 74 ? 2.312 1.890 10.728 1.00 91.69 74 GLY A CA 1
ATOM 610 C C . GLY A 1 74 ? 2.844 3.095 9.953 1.00 91.69 74 GLY A C 1
ATOM 611 O O . GLY A 1 74 ? 4.056 3.240 9.806 1.00 91.69 74 GLY A O 1
ATOM 612 N N . ALA A 1 75 ? 1.970 4.012 9.540 1.00 92.00 75 ALA A N 1
ATOM 613 C CA . ALA A 1 75 ? 2.364 5.226 8.826 1.00 92.00 75 ALA A CA 1
ATOM 614 C C . ALA A 1 75 ? 3.288 6.149 9.645 1.00 92.00 75 ALA A C 1
ATOM 616 O O . ALA A 1 75 ? 4.137 6.830 9.080 1.00 92.00 75 ALA A O 1
ATOM 617 N N . ALA A 1 76 ? 3.180 6.154 10.976 1.00 90.00 76 ALA A N 1
ATOM 618 C CA . ALA A 1 76 ? 4.071 6.914 11.855 1.00 90.00 76 ALA A CA 1
ATOM 619 C C . ALA A 1 76 ? 5.460 6.277 12.058 1.00 90.00 76 ALA A C 1
ATOM 621 O O . ALA A 1 76 ? 6.364 6.931 12.570 1.00 90.00 76 ALA A O 1
ATOM 622 N N . SER A 1 77 ? 5.656 5.020 11.658 1.00 83.00 77 SER A N 1
ATOM 623 C CA . SER A 1 77 ? 6.885 4.262 11.935 1.00 83.00 77 SER A CA 1
ATOM 624 C C . SER A 1 77 ? 8.079 4.609 11.035 1.00 83.00 77 SER A C 1
ATOM 626 O O . SER A 1 77 ? 9.135 3.993 11.170 1.00 83.00 77 SER A O 1
ATOM 628 N N . ALA A 1 78 ? 7.941 5.574 10.119 1.00 78.06 78 ALA A N 1
ATOM 629 C CA . ALA A 1 78 ? 8.894 5.890 9.045 1.00 78.06 78 ALA A CA 1
ATOM 630 C C . ALA A 1 78 ? 9.098 4.773 7.993 1.00 78.06 78 ALA A C 1
ATOM 632 O O . ALA A 1 78 ? 9.784 4.992 6.998 1.00 78.06 78 ALA A O 1
ATOM 633 N N . PHE A 1 79 ? 8.479 3.598 8.169 1.00 83.31 79 PHE A N 1
ATOM 634 C CA . PHE A 1 79 ? 8.487 2.511 7.183 1.00 83.31 79 PHE A CA 1
ATOM 635 C C . PHE A 1 79 ? 7.337 2.605 6.184 1.00 83.31 79 PHE A C 1
ATOM 637 O O . PHE A 1 79 ? 7.525 2.345 5.001 1.00 83.31 79 PHE A O 1
ATOM 644 N N . LEU A 1 80 ? 6.147 2.956 6.676 1.00 89.44 80 LEU A N 1
ATOM 645 C CA . LEU A 1 80 ? 4.904 2.981 5.902 1.00 89.44 80 LEU A CA 1
ATOM 646 C C . LEU A 1 80 ? 4.368 4.409 5.737 1.00 89.44 80 LEU A C 1
ATOM 648 O O . LEU A 1 80 ? 3.186 4.618 5.486 1.00 89.44 80 LEU A O 1
ATOM 652 N N . GLY A 1 81 ? 5.195 5.426 5.939 1.00 89.12 81 GLY A N 1
ATOM 653 C CA . GLY A 1 81 ? 4.751 6.810 5.866 1.00 89.12 81 GLY A CA 1
ATOM 654 C C . GLY A 1 81 ? 5.635 7.746 6.664 1.00 89.12 81 GLY A C 1
ATOM 655 O O . GLY A 1 81 ? 6.698 7.361 7.144 1.00 89.12 81 GLY A O 1
ATOM 656 N N . ILE A 1 82 ? 5.178 8.989 6.787 1.00 84.38 82 ILE A N 1
ATOM 657 C CA . ILE A 1 82 ? 5.917 10.059 7.475 1.00 84.38 82 ILE A CA 1
ATOM 658 C C . ILE A 1 82 ? 5.307 10.347 8.854 1.00 84.38 82 ILE A C 1
ATOM 660 O O . ILE A 1 82 ? 6.015 10.698 9.794 1.00 84.38 82 ILE A O 1
ATOM 664 N N . ARG A 1 83 ? 3.983 10.209 8.988 1.00 88.75 83 ARG A N 1
ATOM 665 C CA . ARG A 1 83 ? 3.233 10.368 10.243 1.00 88.75 83 ARG A CA 1
ATOM 666 C C . ARG A 1 83 ? 1.880 9.662 10.141 1.00 88.75 83 ARG A C 1
ATOM 668 O O . ARG A 1 83 ? 1.455 9.290 9.050 1.00 88.75 83 ARG A O 1
ATOM 675 N N . ALA A 1 84 ? 1.170 9.533 11.261 1.00 92.25 84 ALA A N 1
ATOM 676 C CA . ALA A 1 84 ? -0.182 8.973 11.272 1.00 92.25 84 ALA A CA 1
ATOM 677 C C . ALA A 1 84 ? -1.105 9.689 10.261 1.00 92.25 84 ALA A C 1
ATOM 679 O O . ALA A 1 84 ? -1.105 10.921 10.145 1.00 92.25 84 ALA A O 1
ATOM 680 N N . GLY A 1 85 ? -1.864 8.902 9.500 1.00 93.31 85 GLY A N 1
ATOM 681 C CA . GLY A 1 85 ? -2.727 9.363 8.414 1.00 93.31 85 GLY A CA 1
ATOM 682 C C . GLY A 1 85 ? -1.981 9.886 7.183 1.00 93.31 85 GLY A C 1
ATOM 683 O O . GLY A 1 85 ? -2.611 10.527 6.353 1.00 93.31 85 GLY A O 1
ATOM 684 N N . HIS A 1 86 ? -0.660 9.685 7.092 1.00 93.00 86 HIS A N 1
ATOM 685 C CA . HIS A 1 86 ? 0.171 10.109 5.959 1.00 93.00 86 HIS A CA 1
ATOM 686 C C . HIS A 1 86 ? 0.993 8.921 5.434 1.00 93.00 86 HIS A C 1
ATOM 688 O O . HIS A 1 86 ? 2.218 8.887 5.628 1.00 93.00 86 HIS A O 1
ATOM 694 N N . PRO A 1 87 ? 0.327 7.911 4.838 1.00 93.81 87 PRO A N 1
ATOM 695 C CA . PRO A 1 87 ? 0.995 6.730 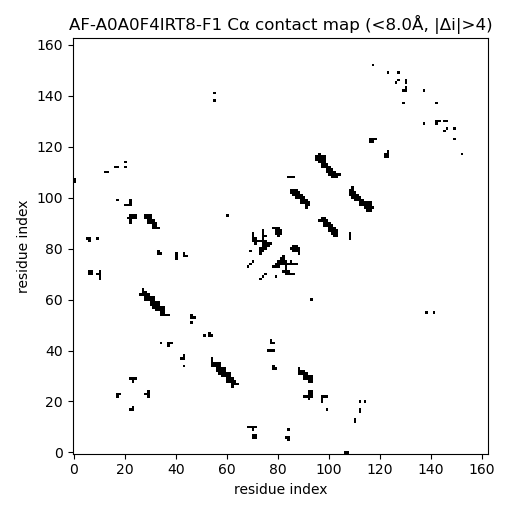4.324 1.00 93.81 87 PRO A CA 1
ATOM 696 C C . PRO A 1 87 ? 1.836 7.013 3.073 1.00 93.81 87 PRO A C 1
ATOM 698 O O . PRO A 1 87 ? 1.592 7.966 2.325 1.00 93.81 87 PRO A O 1
ATOM 701 N N . GLY A 1 88 ? 2.803 6.131 2.837 1.00 90.38 88 GLY A N 1
ATOM 702 C CA . GLY A 1 88 ? 3.629 6.101 1.632 1.00 90.38 88 GLY A CA 1
ATOM 703 C C . GLY A 1 88 ? 4.312 4.747 1.475 1.00 90.38 88 GLY A C 1
ATOM 704 O O . GLY A 1 88 ? 5.402 4.558 2.005 1.00 90.38 88 GLY A O 1
ATOM 705 N N . PHE A 1 89 ? 3.654 3.793 0.813 1.00 88.44 89 PHE A N 1
ATOM 706 C CA . PHE A 1 89 ? 4.172 2.433 0.605 1.00 88.44 89 PHE A CA 1
ATOM 707 C C . PHE A 1 89 ? 3.395 1.682 -0.480 1.00 88.44 89 PHE A C 1
ATOM 709 O O . PHE A 1 89 ? 2.242 1.998 -0.780 1.00 88.44 89 PHE A O 1
ATOM 716 N N . GLY A 1 90 ? 4.030 0.642 -1.023 1.00 92.12 90 GLY A N 1
ATOM 717 C CA . GLY A 1 90 ? 3.405 -0.350 -1.894 1.00 92.12 90 GLY A CA 1
ATOM 718 C C . GLY A 1 90 ? 3.252 -1.709 -1.208 1.00 92.12 90 GLY A C 1
ATOM 719 O O . GLY A 1 90 ? 4.061 -2.096 -0.360 1.00 92.12 90 GLY A O 1
ATOM 720 N N . MET A 1 91 ? 2.225 -2.445 -1.611 1.00 95.31 91 MET A N 1
ATOM 721 C CA . MET A 1 91 ? 1.909 -3.806 -1.191 1.00 95.31 91 MET A CA 1
ATOM 722 C C . MET A 1 91 ? 1.589 -4.664 -2.416 1.00 95.31 91 MET A C 1
ATOM 724 O O . MET A 1 91 ? 1.155 -4.149 -3.447 1.00 95.31 91 MET A O 1
ATOM 728 N N . MET A 1 92 ? 1.798 -5.972 -2.313 1.00 94.94 92 MET A N 1
ATOM 729 C CA . MET A 1 92 ? 1.519 -6.903 -3.404 1.00 94.94 92 MET A CA 1
ATOM 730 C C . MET A 1 92 ? 1.068 -8.262 -2.869 1.00 94.94 92 MET A C 1
ATOM 732 O O . MET A 1 92 ? 1.589 -8.726 -1.854 1.00 94.94 92 MET A O 1
ATOM 736 N N . ALA A 1 93 ? 0.125 -8.907 -3.555 1.00 95.25 93 ALA A N 1
ATOM 737 C CA . ALA A 1 93 ? -0.227 -10.296 -3.268 1.00 95.25 93 ALA A CA 1
ATOM 738 C C . ALA A 1 93 ? 0.981 -11.217 -3.522 1.00 95.25 93 ALA A C 1
ATOM 740 O O . ALA A 1 93 ? 1.841 -10.911 -4.351 1.00 95.25 93 ALA A O 1
ATOM 741 N N . LEU A 1 94 ? 1.077 -12.348 -2.816 1.00 92.44 94 LEU A N 1
ATOM 742 C CA . LEU A 1 94 ? 2.228 -13.257 -2.953 1.00 92.44 94 LEU A CA 1
ATOM 743 C C . LEU A 1 94 ? 2.372 -13.847 -4.362 1.00 92.44 94 LEU A C 1
ATOM 745 O O . LEU A 1 94 ? 3.486 -14.136 -4.793 1.00 92.44 94 LEU A O 1
ATOM 749 N N . ASP A 1 95 ? 1.258 -14.010 -5.069 1.00 88.12 95 ASP A N 1
ATOM 750 C CA . ASP A 1 95 ? 1.200 -14.468 -6.458 1.00 88.12 95 ASP A CA 1
ATOM 751 C C . ASP A 1 95 ? 1.420 -13.333 -7.481 1.00 88.12 95 ASP A C 1
ATOM 753 O O . ASP A 1 95 ? 1.420 -13.571 -8.688 1.00 88.12 95 ASP A O 1
ATOM 757 N N . GLY A 1 96 ? 1.604 -12.091 -7.015 1.00 86.25 96 GLY A N 1
ATOM 758 C CA . GLY A 1 96 ? 1.746 -10.901 -7.854 1.00 86.25 96 GLY A CA 1
ATOM 759 C C . GLY A 1 96 ? 0.453 -10.448 -8.541 1.00 86.25 96 GLY A C 1
ATOM 760 O O . GLY A 1 96 ? 0.491 -9.529 -9.361 1.00 86.25 96 GLY A O 1
ATOM 761 N N . GLY A 1 97 ? -0.692 -11.061 -8.226 1.00 89.12 97 GLY A N 1
ATOM 762 C CA . GLY A 1 97 ? -1.973 -10.808 -8.885 1.00 89.12 97 GLY A CA 1
ATOM 763 C C . GLY A 1 97 ? -2.596 -9.453 -8.552 1.00 89.12 97 GLY A C 1
ATOM 764 O O . GLY A 1 97 ? -3.462 -8.986 -9.290 1.00 89.12 97 GLY A O 1
ATOM 765 N N . VAL A 1 98 ? -2.144 -8.799 -7.482 1.00 92.81 98 VAL A N 1
ATOM 766 C CA . VAL A 1 98 ? -2.644 -7.501 -7.012 1.00 92.81 98 VAL A CA 1
ATOM 767 C C . VAL A 1 98 ? -1.474 -6.641 -6.580 1.00 92.81 98 VAL A C 1
ATOM 769 O O . VAL A 1 98 ? -0.627 -7.097 -5.814 1.00 92.81 98 VAL A O 1
ATOM 772 N N . TYR A 1 99 ? -1.465 -5.384 -7.012 1.00 91.69 99 TYR A N 1
ATOM 773 C CA . TYR A 1 99 ? -0.624 -4.336 -6.444 1.00 91.69 99 TYR A CA 1
ATOM 774 C C . TYR A 1 99 ? -1.511 -3.299 -5.758 1.00 91.69 99 TYR A C 1
ATOM 776 O O . TYR A 1 99 ? -2.457 -2.808 -6.366 1.00 91.69 99 TYR A O 1
ATOM 784 N N . LEU A 1 100 ? -1.213 -2.955 -4.510 1.00 93.88 100 LEU A N 1
ATOM 785 C CA . LEU A 1 100 ? -1.915 -1.917 -3.763 1.00 93.88 100 LEU A CA 1
ATOM 786 C C . LEU A 1 100 ? -0.914 -0.834 -3.365 1.00 93.88 100 LEU A C 1
ATOM 788 O O . LEU A 1 100 ? 0.144 -1.142 -2.823 1.00 93.88 100 LEU A O 1
ATOM 792 N N . ALA A 1 101 ? -1.238 0.429 -3.617 1.00 92.00 101 ALA A N 1
ATOM 793 C CA . ALA A 1 101 ? -0.417 1.556 -3.195 1.00 92.00 101 ALA A CA 1
ATOM 794 C C . ALA A 1 101 ? -1.205 2.507 -2.305 1.00 92.00 101 ALA A C 1
ATOM 796 O O . ALA A 1 101 ? -2.381 2.790 -2.543 1.00 92.00 101 ALA A O 1
ATOM 797 N N . CYS A 1 102 ? -0.507 3.018 -1.298 1.00 93.00 102 CYS A N 1
ATOM 798 C CA . CYS A 1 102 ? -0.987 4.066 -0.421 1.00 93.00 102 CYS A CA 1
ATOM 799 C C . CYS A 1 102 ? -0.050 5.260 -0.565 1.00 93.00 102 CYS A C 1
ATOM 801 O O . CYS A 1 102 ? 1.158 5.131 -0.337 1.00 93.00 102 CYS A O 1
ATOM 803 N N . SER A 1 103 ? -0.593 6.419 -0.917 1.00 90.69 103 SER A N 1
ATOM 804 C CA . SER A 1 103 ? 0.185 7.644 -1.080 1.00 90.69 103 SER A CA 1
ATOM 805 C C . SER A 1 103 ? -0.516 8.830 -0.451 1.00 90.69 103 SER A C 1
ATOM 807 O O . SER A 1 103 ? -1.737 8.936 -0.475 1.00 90.69 103 SER A O 1
ATOM 809 N N . THR A 1 104 ? 0.274 9.753 0.083 1.00 91.50 104 THR A N 1
ATOM 810 C CA . THR A 1 104 ? -0.228 11.034 0.573 1.00 91.50 104 THR A CA 1
ATOM 811 C C . THR A 1 104 ? 0.176 12.131 -0.392 1.00 91.50 104 THR A C 1
ATOM 813 O O . THR A 1 104 ? 1.366 12.373 -0.588 1.00 91.50 104 THR A O 1
ATOM 816 N N . GLY A 1 105 ? -0.813 12.788 -0.988 1.00 85.62 105 GLY A N 1
ATOM 817 C CA . GLY A 1 105 ? -0.627 13.949 -1.845 1.00 85.62 105 GLY A CA 1
ATOM 818 C C . GLY A 1 105 ? -1.020 15.245 -1.146 1.00 85.62 105 GLY A C 1
ATOM 819 O O . GLY A 1 105 ? -1.497 15.262 -0.010 1.00 85.62 105 GLY A O 1
ATOM 820 N N . GLU A 1 106 ? -0.887 16.357 -1.868 1.00 81.62 106 GLU A N 1
ATOM 821 C CA . GLU A 1 106 ? -1.329 17.662 -1.372 1.00 81.62 106 GLU A CA 1
ATOM 822 C C . GLU A 1 106 ? -2.806 17.649 -1.000 1.00 81.62 106 GLU A C 1
ATOM 824 O O . GLU A 1 106 ? -3.160 18.277 -0.009 1.00 81.62 106 GLU A O 1
ATOM 829 N N . ARG A 1 107 ? -3.632 16.923 -1.779 1.00 82.25 107 ARG A N 1
ATOM 830 C CA . ARG A 1 107 ? -5.105 16.875 -1.732 1.00 82.25 107 ARG A CA 1
ATOM 831 C C . ARG A 1 107 ? -5.713 15.819 -0.811 1.00 82.25 107 ARG A C 1
ATOM 833 O O . ARG A 1 107 ? -6.916 15.868 -0.564 1.00 82.25 107 ARG A O 1
ATOM 840 N N . GLY A 1 108 ? -4.911 14.912 -0.264 1.00 87.50 108 GLY A N 1
ATOM 841 C CA . GLY A 1 108 ? -5.422 13.853 0.595 1.00 87.50 108 GLY A CA 1
ATOM 842 C C . GLY A 1 108 ? -4.551 12.611 0.588 1.00 87.50 108 GLY A C 1
ATOM 843 O O . GLY A 1 108 ? -3.365 12.667 0.271 1.00 87.50 108 GLY A O 1
ATOM 844 N N . VAL A 1 109 ? -5.169 11.501 0.973 1.00 91.44 109 VAL A N 1
ATOM 845 C CA . VAL A 1 109 ? -4.569 10.172 0.932 1.00 91.44 109 VAL A CA 1
ATOM 846 C C . VAL A 1 109 ? -5.282 9.372 -0.141 1.00 91.44 109 VAL A C 1
ATOM 848 O O . VAL A 1 109 ? -6.508 9.285 -0.126 1.00 91.44 109 VAL A O 1
ATOM 851 N N . ASP A 1 110 ? -4.502 8.781 -1.031 1.00 90.62 110 ASP A N 1
ATOM 852 C CA . ASP A 1 110 ? -4.973 7.882 -2.069 1.00 90.62 110 ASP A CA 1
ATOM 853 C C . ASP A 1 110 ? -4.637 6.446 -1.666 1.00 90.62 110 ASP A C 1
ATOM 855 O O . ASP A 1 110 ? -3.503 6.140 -1.281 1.00 90.62 110 ASP A O 1
ATOM 859 N N . VAL A 1 111 ? -5.632 5.566 -1.762 1.00 92.69 111 VAL A N 1
ATOM 860 C CA . VAL A 1 111 ? -5.471 4.118 -1.613 1.00 92.69 111 VAL A CA 1
ATOM 861 C C . VAL A 1 111 ? -6.001 3.483 -2.889 1.00 92.69 111 VAL A C 1
ATOM 863 O O . VAL A 1 111 ? -7.184 3.595 -3.201 1.00 92.69 111 VAL A O 1
ATOM 866 N N . LEU A 1 112 ? -5.114 2.855 -3.653 1.00 91.62 112 LEU A N 1
ATOM 867 C CA . LEU A 1 112 ? -5.430 2.311 -4.970 1.00 91.62 112 LEU A CA 1
ATOM 868 C C . LEU A 1 112 ? -4.999 0.855 -5.065 1.00 91.62 112 LEU A C 1
ATOM 870 O O . LEU A 1 112 ? -3.902 0.503 -4.641 1.00 91.62 112 LEU A O 1
ATOM 874 N N . ALA A 1 113 ? -5.855 0.022 -5.650 1.00 92.56 113 ALA A N 1
ATOM 875 C CA . ALA A 1 113 ? -5.562 -1.371 -5.944 1.00 92.56 113 ALA A CA 1
ATOM 876 C C . ALA A 1 113 ? -5.634 -1.601 -7.454 1.00 92.56 113 ALA A C 1
ATOM 878 O O . ALA A 1 113 ? -6.598 -1.216 -8.115 1.00 92.56 113 ALA A O 1
ATOM 879 N N . VAL A 1 114 ? -4.602 -2.238 -7.993 1.00 89.94 114 VAL A N 1
ATOM 880 C CA . VAL A 1 114 ? -4.483 -2.624 -9.394 1.00 89.94 114 VAL A CA 1
ATOM 881 C C . VAL A 1 114 ? -4.491 -4.150 -9.455 1.00 89.94 114 VAL A C 1
ATOM 883 O O . VAL A 1 114 ? -3.465 -4.776 -9.168 1.00 89.94 114 VAL A O 1
ATOM 886 N N . PRO A 1 115 ? -5.631 -4.771 -9.800 1.00 88.50 115 PRO A N 1
ATOM 887 C CA . PRO A 1 115 ? -5.673 -6.197 -10.080 1.00 88.50 115 PRO A CA 1
ATOM 888 C C . PRO A 1 115 ? -4.988 -6.477 -11.418 1.00 88.50 115 PRO A C 1
ATOM 890 O O . PRO A 1 115 ? -5.065 -5.672 -12.348 1.00 88.50 115 PRO A O 1
ATOM 893 N N . ARG A 1 116 ? -4.333 -7.635 -11.518 1.00 86.44 116 ARG A N 1
ATOM 894 C CA . ARG A 1 116 ? -3.585 -8.080 -12.701 1.00 86.44 116 ARG A CA 1
ATOM 895 C C . ARG A 1 116 ? -2.688 -6.965 -13.258 1.00 86.44 116 ARG A C 1
ATOM 897 O O . ARG A 1 116 ? -2.859 -6.562 -14.413 1.00 86.44 116 ARG A O 1
ATOM 904 N N . PRO A 1 117 ? -1.736 -6.434 -12.463 1.00 83.00 117 PRO A N 1
ATOM 905 C CA . PRO A 1 117 ? -0.861 -5.352 -12.916 1.00 83.00 117 PRO A CA 1
ATOM 906 C C . PRO A 1 117 ? -0.034 -5.755 -14.148 1.00 83.00 117 PRO A C 1
ATOM 908 O O . PRO A 1 117 ? 0.342 -4.894 -14.937 1.00 83.00 117 PRO A O 1
ATOM 911 N N . ASP A 1 118 ? 0.169 -7.059 -14.364 1.00 79.69 118 ASP A N 1
ATOM 912 C CA . ASP A 1 118 ? 0.751 -7.661 -15.569 1.00 79.69 118 ASP A CA 1
ATOM 913 C C . ASP A 1 118 ? -0.045 -7.394 -16.858 1.00 79.69 118 ASP A C 1
ATOM 915 O O . ASP A 1 118 ? 0.518 -7.481 -17.947 1.00 79.69 118 ASP A O 1
ATOM 919 N N . ARG A 1 119 ? -1.333 -7.052 -16.746 1.00 83.56 119 ARG A N 1
ATOM 920 C CA . ARG A 1 119 ? -2.244 -6.789 -17.871 1.00 83.56 119 ARG A CA 1
ATOM 921 C C . ARG A 1 119 ? -2.589 -5.309 -18.050 1.00 83.56 119 ARG A C 1
ATOM 923 O O . ARG A 1 119 ? -3.305 -4.967 -18.986 1.00 83.56 119 ARG A O 1
ATOM 930 N N . SER A 1 120 ? -2.116 -4.428 -17.169 1.00 82.56 120 SER A N 1
ATOM 931 C CA . SER A 1 120 ? -2.438 -2.998 -17.220 1.00 82.56 120 SER A CA 1
ATOM 932 C C . SER A 1 120 ? -1.433 -2.236 -18.076 1.00 82.56 120 SER A C 1
ATOM 934 O O . SER A 1 120 ? -0.336 -1.941 -17.610 1.00 82.56 120 SER A O 1
ATOM 936 N N . GLU A 1 121 ? -1.806 -1.862 -19.304 1.00 81.69 121 GLU A N 1
ATOM 937 C CA . GLU A 1 121 ? -0.923 -1.159 -20.255 1.00 81.69 121 GLU A CA 1
ATOM 938 C C . GLU A 1 121 ? -0.227 0.073 -19.661 1.00 81.69 121 GLU A C 1
ATOM 940 O O . GLU A 1 121 ? 0.953 0.302 -19.923 1.00 81.69 121 GLU A O 1
ATOM 945 N N . ASN A 1 122 ? -0.924 0.848 -18.824 1.00 80.69 122 ASN A N 1
ATOM 946 C CA . ASN A 1 122 ? -0.341 2.016 -18.161 1.00 80.69 122 ASN A CA 1
ATOM 947 C C . ASN A 1 122 ? 0.759 1.622 -17.164 1.00 80.69 122 ASN A C 1
ATOM 949 O O . ASN A 1 122 ? 1.784 2.295 -17.087 1.00 80.69 122 ASN A O 1
ATOM 953 N N . VAL A 1 123 ? 0.579 0.516 -16.433 1.00 79.50 123 VAL A N 1
ATOM 954 C CA . VAL A 1 123 ? 1.610 -0.034 -15.540 1.00 79.50 123 VAL A CA 1
ATOM 955 C C . VAL A 1 123 ? 2.784 -0.570 -16.353 1.00 79.50 123 VAL A C 1
ATOM 957 O O . VAL A 1 123 ? 3.931 -0.299 -16.003 1.00 79.50 123 VAL A O 1
ATOM 960 N N . LEU A 1 124 ? 2.527 -1.286 -17.454 1.00 81.69 124 LEU A N 1
ATOM 961 C CA . LEU A 1 124 ? 3.601 -1.820 -18.299 1.00 81.69 124 LEU A CA 1
ATOM 962 C C . LEU A 1 124 ? 4.455 -0.683 -18.868 1.00 81.69 124 LEU A C 1
ATOM 964 O O . LEU A 1 124 ? 5.674 -0.717 -18.716 1.00 81.69 124 LEU A O 1
ATOM 968 N N . ARG A 1 125 ? 3.808 0.352 -19.415 1.00 81.25 125 ARG A N 1
ATOM 969 C CA . ARG A 1 125 ? 4.467 1.541 -19.964 1.00 81.25 125 ARG A CA 1
ATOM 970 C C . ARG A 1 125 ? 5.278 2.283 -18.908 1.00 81.25 125 ARG A C 1
ATOM 972 O O . ARG A 1 125 ? 6.428 2.627 -19.150 1.00 81.25 125 ARG A O 1
ATOM 979 N N . HIS A 1 126 ? 4.717 2.482 -17.716 1.00 79.56 126 HIS A N 1
ATOM 980 C CA . HIS A 1 126 ? 5.431 3.136 -16.621 1.00 79.56 126 HIS A CA 1
ATOM 981 C C . HIS A 1 126 ? 6.703 2.371 -16.214 1.00 79.56 126 HIS A C 1
ATOM 983 O O . HIS A 1 126 ? 7.756 2.965 -15.985 1.00 79.56 126 HIS A O 1
ATOM 989 N N . LEU A 1 127 ? 6.633 1.039 -16.158 1.00 79.00 127 LEU A N 1
ATOM 990 C CA . LEU A 1 127 ? 7.785 0.197 -15.836 1.00 79.00 127 LEU A CA 1
ATOM 991 C C . LEU A 1 127 ? 8.838 0.196 -16.953 1.00 79.00 127 LEU A C 1
ATOM 993 O O . LEU A 1 127 ? 10.032 0.221 -16.658 1.00 79.00 127 LEU A O 1
ATOM 997 N N . GLU A 1 128 ? 8.419 0.214 -18.218 1.00 84.69 128 GLU A N 1
ATOM 998 C CA . GLU A 1 128 ? 9.318 0.387 -19.367 1.00 84.69 128 GLU A CA 1
ATOM 999 C C . GLU A 1 128 ? 10.033 1.742 -19.315 1.00 84.69 128 GLU A C 1
ATOM 1001 O O . GLU A 1 128 ? 11.253 1.805 -19.469 1.00 84.69 128 GLU A O 1
ATOM 1006 N N . GLU A 1 129 ? 9.311 2.820 -19.000 1.00 83.62 129 GLU A N 1
ATOM 1007 C CA . GLU A 1 129 ? 9.890 4.153 -18.820 1.00 83.62 129 GLU A CA 1
ATOM 1008 C C . GLU A 1 129 ? 10.940 4.184 -17.701 1.00 83.62 129 GLU A C 1
ATOM 1010 O O . GLU A 1 129 ? 11.985 4.810 -17.874 1.00 83.62 129 GLU A O 1
ATOM 1015 N N . ILE A 1 130 ? 10.711 3.488 -16.580 1.00 80.00 130 ILE A N 1
ATOM 1016 C CA . ILE A 1 130 ? 11.691 3.378 -15.485 1.00 80.00 130 ILE A CA 1
ATOM 1017 C C . ILE A 1 130 ? 12.981 2.690 -15.950 1.00 80.00 130 ILE A C 1
ATOM 1019 O O . ILE A 1 130 ? 14.076 3.104 -15.560 1.00 80.00 130 ILE A O 1
ATOM 1023 N N . VAL A 1 131 ? 12.870 1.638 -16.765 1.00 83.06 131 VAL A N 1
ATOM 1024 C CA . VAL A 1 131 ? 14.037 0.916 -17.295 1.00 83.06 131 VAL A CA 1
ATOM 1025 C C . VAL A 1 131 ? 14.811 1.792 -18.279 1.00 83.06 131 VAL A C 1
ATOM 1027 O O . VAL A 1 131 ? 16.039 1.862 -18.197 1.00 83.06 131 VAL A O 1
ATOM 1030 N N . LEU A 1 132 ? 14.102 2.480 -19.177 1.00 83.94 132 LEU A N 1
ATOM 1031 C CA . LEU A 1 132 ? 14.695 3.260 -20.265 1.00 83.94 132 LEU A CA 1
ATOM 1032 C C . LEU A 1 132 ? 15.263 4.613 -19.811 1.00 83.94 132 LEU A C 1
ATOM 1034 O O . LEU A 1 132 ? 16.245 5.082 -20.382 1.00 83.94 132 LEU A O 1
ATOM 1038 N N . ARG A 1 133 ? 14.668 5.263 -18.804 1.00 80.44 133 ARG A N 1
ATOM 1039 C CA . ARG A 1 133 ? 15.117 6.584 -18.336 1.00 80.44 133 ARG A CA 1
ATOM 1040 C C . ARG A 1 133 ? 16.286 6.474 -17.375 1.00 80.44 133 ARG A C 1
ATOM 1042 O O . ARG A 1 133 ? 16.191 5.805 -16.348 1.00 80.44 133 ARG A O 1
ATOM 1049 N N . ASP A 1 134 ? 17.358 7.219 -17.620 1.00 68.50 134 ASP A N 1
ATOM 1050 C CA . ASP A 1 134 ? 18.390 7.436 -16.608 1.00 68.50 134 ASP A CA 1
ATOM 1051 C C . ASP A 1 134 ? 17.904 8.411 -15.535 1.00 68.50 134 ASP A C 1
ATOM 1053 O O . ASP A 1 134 ? 17.731 9.604 -15.767 1.00 68.50 134 ASP A O 1
ATOM 1057 N N . SER A 1 135 ? 17.646 7.863 -14.346 1.00 62.81 135 SER A N 1
ATOM 1058 C CA . SER A 1 135 ? 17.286 8.610 -13.148 1.00 62.81 135 SER A CA 1
ATOM 1059 C C . SER A 1 135 ? 18.322 8.326 -12.062 1.00 62.81 135 SER A C 1
ATOM 1061 O O . SER A 1 135 ? 18.546 7.155 -11.742 1.00 62.81 135 SER A O 1
ATOM 1063 N N . PRO A 1 136 ? 18.916 9.361 -11.440 1.00 59.56 136 PRO A N 1
ATOM 1064 C CA . PRO A 1 136 ? 19.863 9.183 -10.339 1.00 59.56 136 PRO A CA 1
ATOM 1065 C C . PRO A 1 136 ? 19.200 8.609 -9.075 1.00 59.56 136 PRO A C 1
ATOM 1067 O O . PRO A 1 136 ? 19.891 8.202 -8.145 1.00 59.56 136 PRO A O 1
ATOM 1070 N N . HIS A 1 137 ? 17.865 8.555 -9.035 1.00 55.00 137 HIS A N 1
ATOM 1071 C CA . HIS A 1 137 ? 17.083 8.053 -7.903 1.00 55.00 137 HIS A CA 1
ATOM 1072 C C . HIS A 1 137 ? 16.702 6.571 -8.030 1.00 55.00 137 HIS A C 1
ATOM 1074 O O . HIS A 1 137 ? 16.124 6.005 -7.106 1.00 55.00 137 HIS A O 1
ATOM 1080 N N . VAL A 1 138 ? 17.012 5.936 -9.164 1.00 63.69 138 VAL A N 1
ATOM 1081 C CA . VAL A 1 138 ? 16.611 4.561 -9.475 1.00 63.69 138 VAL A CA 1
ATOM 1082 C C . VAL A 1 138 ? 17.867 3.731 -9.733 1.00 63.69 138 VAL A C 1
ATOM 1084 O O . VAL A 1 138 ? 18.504 3.847 -10.778 1.00 63.69 138 VAL A O 1
ATOM 1087 N N . GLY A 1 139 ? 18.241 2.893 -8.764 1.00 68.38 139 GLY A N 1
ATOM 1088 C CA . GLY A 1 139 ? 19.454 2.076 -8.840 1.00 68.38 139 GLY A CA 1
ATOM 1089 C C . GLY A 1 139 ? 19.424 1.034 -9.967 1.00 68.38 139 GLY A C 1
ATOM 1090 O O . GLY A 1 139 ? 18.367 0.506 -10.315 1.00 68.38 139 GLY A O 1
ATOM 1091 N N . ARG A 1 140 ? 20.605 0.692 -10.502 1.00 74.75 140 ARG A N 1
ATOM 1092 C CA . ARG A 1 140 ? 20.778 -0.299 -11.585 1.00 74.75 140 ARG A CA 1
ATOM 1093 C C . ARG A 1 140 ? 20.140 -1.650 -11.255 1.00 74.75 140 ARG A C 1
ATOM 1095 O O . ARG A 1 140 ? 19.403 -2.181 -12.071 1.00 74.75 140 ARG A O 1
ATOM 1102 N N . GLU A 1 141 ? 20.338 -2.150 -10.037 1.00 72.44 141 GLU A N 1
ATOM 1103 C CA . GLU A 1 141 ? 19.753 -3.421 -9.594 1.00 72.44 141 GLU A CA 1
ATOM 1104 C C . GLU A 1 141 ? 18.215 -3.417 -9.661 1.00 72.44 141 GLU A C 1
ATOM 1106 O O . GLU A 1 141 ? 17.597 -4.401 -10.063 1.00 72.44 141 GLU A O 1
ATOM 1111 N N . TYR A 1 142 ? 17.581 -2.296 -9.311 1.00 70.44 142 TYR A N 1
ATOM 1112 C CA . TYR A 1 142 ? 16.129 -2.153 -9.394 1.00 70.44 142 TYR A CA 1
ATOM 1113 C C . TYR A 1 142 ? 15.648 -2.142 -10.853 1.00 70.44 142 TYR A C 1
ATOM 1115 O O . TYR A 1 142 ? 14.685 -2.835 -11.183 1.00 70.44 142 TYR A O 1
ATOM 1123 N N . LYS A 1 143 ? 16.361 -1.440 -11.748 1.00 76.69 143 LYS A N 1
ATOM 1124 C CA . LYS A 1 143 ? 16.085 -1.471 -13.195 1.00 76.69 143 LYS A CA 1
ATOM 1125 C C . LYS A 1 143 ? 16.245 -2.874 -13.783 1.00 76.69 143 LYS A C 1
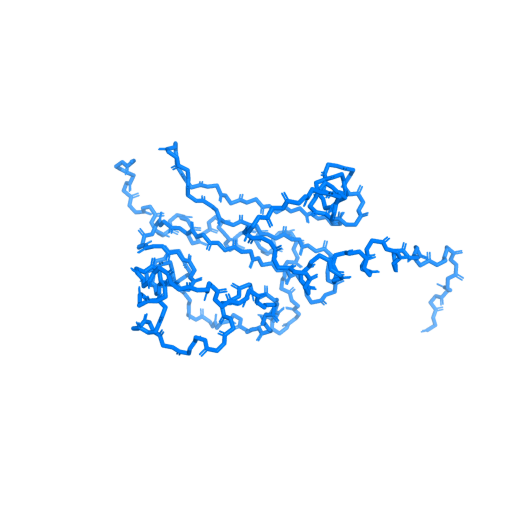ATOM 1127 O O . LYS A 1 143 ? 15.364 -3.323 -14.511 1.00 76.69 143 LYS A O 1
ATOM 1132 N N . ASP A 1 144 ? 17.318 -3.583 -13.436 1.00 79.12 144 ASP A N 1
ATOM 1133 C CA . ASP A 1 144 ? 17.597 -4.934 -13.937 1.00 79.12 144 ASP A CA 1
ATOM 1134 C C . ASP A 1 144 ? 16.504 -5.927 -13.516 1.00 79.12 144 ASP A C 1
ATOM 1136 O O . ASP A 1 144 ? 16.074 -6.761 -14.318 1.00 79.12 144 ASP A O 1
ATOM 1140 N N . ARG A 1 145 ? 15.986 -5.798 -12.285 1.00 73.88 145 ARG A N 1
ATOM 1141 C CA . ARG A 1 145 ? 14.845 -6.591 -11.801 1.00 73.88 145 ARG A CA 1
ATOM 1142 C C . ARG A 1 145 ? 13.565 -6.294 -12.584 1.00 73.88 145 ARG A C 1
ATOM 1144 O O . ARG A 1 145 ? 12.894 -7.237 -13.002 1.00 73.88 145 ARG A O 1
ATOM 1151 N N . ILE A 1 146 ? 13.245 -5.020 -12.834 1.00 78.75 146 ILE A N 1
ATOM 1152 C CA . ILE A 1 146 ? 12.074 -4.639 -13.646 1.00 78.75 146 ILE A CA 1
ATOM 1153 C C . ILE A 1 146 ? 12.218 -5.171 -15.078 1.00 78.75 146 ILE A C 1
ATOM 1155 O O . ILE A 1 146 ? 11.283 -5.770 -15.606 1.00 78.75 146 ILE A O 1
ATOM 1159 N N . ALA A 1 147 ? 13.396 -5.025 -15.690 1.00 83.25 147 ALA A N 1
ATOM 1160 C CA . ALA A 1 147 ? 13.681 -5.521 -17.034 1.00 83.25 147 ALA A CA 1
ATOM 1161 C C . ALA A 1 147 ? 13.624 -7.057 -17.124 1.00 83.25 147 ALA A C 1
ATOM 1163 O O . ALA A 1 147 ? 13.195 -7.613 -18.137 1.00 83.25 147 ALA A O 1
ATOM 1164 N N . GLY A 1 148 ? 14.058 -7.770 -16.082 1.00 81.44 148 GLY A N 1
ATOM 1165 C CA . GLY A 1 148 ? 13.891 -9.220 -15.967 1.00 81.44 148 GLY A CA 1
ATOM 1166 C C . GLY A 1 148 ? 12.418 -9.624 -15.905 1.00 81.44 148 GLY A C 1
ATOM 1167 O O . GLY A 1 148 ? 11.990 -10.489 -16.666 1.00 81.44 148 GLY A O 1
ATOM 1168 N N . TRP A 1 149 ? 11.628 -8.948 -15.067 1.00 77.12 149 TRP A N 1
ATOM 1169 C CA . TRP A 1 149 ? 10.194 -9.209 -14.935 1.00 77.12 149 TRP A CA 1
ATOM 1170 C C . TRP A 1 149 ? 9.415 -8.912 -16.225 1.00 77.12 149 TRP A C 1
ATOM 1172 O O . TRP A 1 149 ? 8.640 -9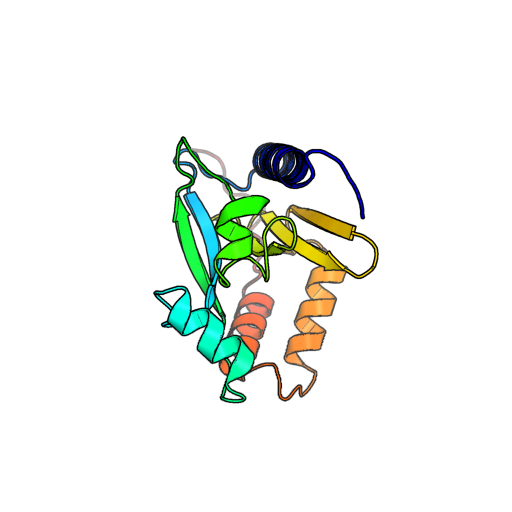.754 -16.667 1.00 77.12 149 TRP A O 1
ATOM 1182 N N . LEU A 1 150 ? 9.679 -7.769 -16.876 1.00 80.19 150 LEU A N 1
ATOM 1183 C CA . LEU A 1 150 ? 9.112 -7.387 -18.178 1.00 80.19 150 LEU A CA 1
ATOM 1184 C C . LEU A 1 150 ? 9.326 -8.471 -19.247 1.00 80.19 150 LEU A C 1
ATOM 1186 O O . LEU A 1 150 ? 8.400 -8.797 -19.985 1.00 80.19 150 LEU A O 1
ATOM 1190 N N . ARG A 1 151 ? 10.532 -9.055 -19.303 1.00 82.25 151 ARG A N 1
ATOM 1191 C CA . ARG A 1 151 ? 10.882 -10.137 -20.242 1.00 82.25 151 ARG A CA 1
ATOM 1192 C C . ARG A 1 151 ? 10.258 -11.484 -19.871 1.00 82.25 151 ARG A C 1
ATOM 1194 O O . ARG A 1 151 ? 9.955 -12.276 -20.754 1.00 82.25 151 ARG A O 1
ATOM 1201 N N . GLY A 1 152 ? 10.085 -11.746 -18.576 1.00 70.56 152 GLY A N 1
ATOM 1202 C CA . GLY A 1 152 ? 9.586 -13.010 -18.033 1.00 70.56 152 GLY A CA 1
ATOM 1203 C C . GLY A 1 152 ? 8.064 -13.174 -18.041 1.00 70.56 152 GLY A C 1
ATOM 1204 O O . GLY A 1 152 ? 7.588 -14.204 -17.571 1.00 70.56 152 GLY A O 1
ATOM 1205 N N . ARG A 1 153 ? 7.296 -12.209 -18.573 1.00 67.12 153 ARG A N 1
ATOM 1206 C CA . ARG A 1 153 ? 5.818 -12.220 -18.628 1.00 67.12 153 ARG A CA 1
ATOM 1207 C C . ARG A 1 153 ? 5.221 -13.283 -19.562 1.00 67.12 153 ARG A C 1
ATOM 1209 O O . ARG A 1 153 ? 4.205 -13.014 -20.198 1.00 67.12 153 ARG A O 1
ATOM 1216 N N . SER A 1 154 ? 5.817 -14.472 -19.679 1.00 41.09 154 SER A N 1
ATOM 1217 C CA . SER A 1 154 ? 5.167 -15.566 -20.402 1.00 41.09 154 SER A CA 1
ATOM 1218 C C . SER A 1 154 ? 3.737 -15.710 -19.875 1.00 41.09 154 SER A C 1
ATOM 1220 O O . SER A 1 154 ? 3.564 -15.957 -18.677 1.00 41.09 154 SER A O 1
ATOM 1222 N N . PRO A 1 155 ? 2.708 -15.520 -20.719 1.00 41.44 155 PRO A N 1
ATOM 1223 C CA . PRO A 1 155 ? 1.368 -15.903 -20.331 1.00 41.44 155 PRO A CA 1
ATOM 1224 C C . PRO A 1 155 ? 1.424 -17.397 -20.013 1.00 41.44 155 PRO A C 1
ATOM 1226 O O . PRO A 1 155 ? 2.078 -18.159 -20.730 1.00 41.44 155 PRO A O 1
ATOM 1229 N N . ALA A 1 156 ? 0.762 -17.828 -18.937 1.00 34.88 156 ALA A N 1
ATOM 1230 C CA . ALA A 1 156 ? 0.459 -19.245 -18.798 1.00 34.88 156 ALA A CA 1
ATOM 1231 C C . ALA A 1 156 ? -0.142 -19.716 -20.138 1.00 34.88 156 ALA A C 1
ATOM 1233 O O .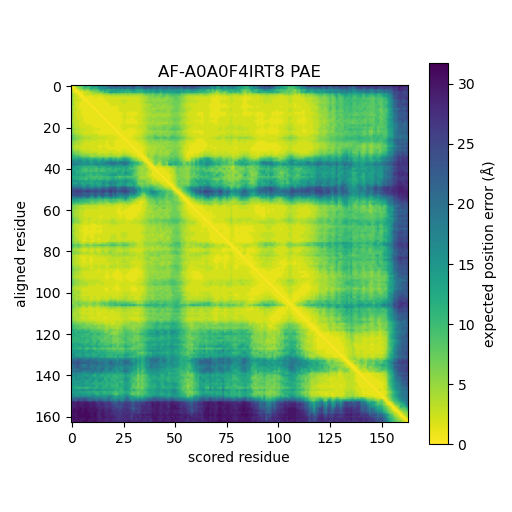 ALA A 1 156 ? -1.027 -19.025 -20.661 1.00 34.88 156 ALA A O 1
ATOM 1234 N N . PRO A 1 157 ? 0.357 -20.810 -20.744 1.00 28.91 157 PRO A N 1
ATOM 1235 C CA . PRO A 1 157 ? -0.206 -21.288 -21.993 1.00 28.91 157 PRO A CA 1
ATOM 1236 C C . PRO A 1 157 ? -1.700 -21.566 -21.771 1.00 28.91 157 PRO A C 1
ATOM 1238 O O . PRO A 1 157 ? -2.061 -22.155 -20.747 1.00 28.91 157 PRO A O 1
ATOM 1241 N N . PRO A 1 158 ? -2.593 -21.138 -22.679 1.00 34.81 158 PRO A N 1
ATOM 1242 C CA . PRO A 1 158 ? -3.992 -21.515 -22.586 1.00 34.81 158 PRO A CA 1
ATOM 1243 C C . PRO A 1 158 ? -4.092 -23.032 -22.793 1.00 34.81 158 PRO A C 1
ATOM 1245 O O . PRO A 1 158 ? -3.936 -23.514 -23.911 1.00 34.81 158 PRO A O 1
ATOM 1248 N N . GLY A 1 159 ? -4.324 -23.782 -21.711 1.00 42.44 159 GLY A N 1
ATOM 1249 C CA . GLY A 1 159 ? -4.676 -25.203 -21.788 1.00 42.44 159 GLY A CA 1
ATOM 1250 C C . GLY A 1 159 ? -3.876 -26.156 -20.902 1.00 42.44 159 GLY A C 1
ATOM 1251 O O . GLY A 1 159 ? -3.323 -27.126 -21.412 1.00 42.44 159 GLY A O 1
ATOM 1252 N N . ALA A 1 160 ? -3.869 -25.958 -19.583 1.00 30.48 160 ALA A N 1
ATOM 1253 C CA . ALA A 1 160 ? -3.613 -27.068 -18.664 1.00 30.48 160 ALA A CA 1
ATOM 1254 C C . ALA A 1 160 ? -4.952 -27.482 -18.023 1.00 30.48 160 ALA A C 1
ATOM 1256 O O . ALA A 1 160 ? -5.559 -26.648 -17.350 1.00 30.48 160 ALA A O 1
ATOM 1257 N N . PRO A 1 161 ? -5.462 -28.704 -18.273 1.00 36.25 161 PRO A N 1
ATOM 1258 C CA . PRO A 1 161 ? -6.700 -29.175 -17.666 1.00 36.25 161 PRO A CA 1
ATOM 1259 C C . PRO A 1 161 ? -6.486 -29.492 -16.183 1.00 36.25 161 PRO A C 1
ATOM 1261 O O . PRO A 1 161 ? -5.414 -29.956 -15.790 1.00 36.25 161 PRO A O 1
ATOM 1264 N N . GLU A 1 162 ? -7.532 -29.270 -15.389 1.00 38.16 162 GLU A N 1
ATOM 1265 C CA . GLU A 1 162 ? -7.626 -29.737 -14.007 1.00 38.16 162 GLU A CA 1
ATOM 1266 C C . GLU A 1 162 ? -7.446 -31.262 -13.945 1.00 38.16 162 GLU A C 1
ATOM 1268 O O . GLU A 1 162 ? -8.005 -32.011 -14.757 1.00 38.16 162 GLU A O 1
ATOM 1273 N N . ARG A 1 163 ? -6.661 -31.717 -12.968 1.00 42.59 163 ARG A N 1
ATOM 1274 C CA . ARG A 1 163 ? -6.701 -33.076 -12.432 1.00 42.59 163 ARG A CA 1
ATOM 1275 C C . ARG A 1 163 ? -6.652 -33.012 -10.920 1.00 42.59 163 ARG A C 1
ATOM 1277 O O . ARG A 1 163 ? -5.845 -32.203 -10.413 1.00 42.59 163 ARG A O 1
#

Foldseek 3Di:
DPDPPLQVVVVVVQVVCCVVLVQADPQQKWWKWFFPPDPALVSLVCLVVVPDDGRDIDTDIDHDDPDDRCQAVVQVSSGQHVHRQAGFIWIARPVRQKIWTWHQDPVGIDIDMDGRCVPDPVSLVVLVCLLPDDDPNQDPVNSVVSVVVSVVSPDDPPDDDDD

Sequence (163 aa):
YGTPRLVERLNEDWYALAVASGLFDERREFLVQLPQGTRTHDAAVRQLHGGRVVAPWLWTRVRLLEHWDVMGRGAASAFLGIRAGHPGFGMMALDGGVYLACSTGERGVDVLAVPRPDRSENVLRHLEEIVLRDSPHVGREYKDRIAGWLRGRSPAPPGAPER

pLDDT: mean 81.23, std 15.89, range [28.91, 98.19]

Solvent-accessible surface area (backbone atoms only — not comparable to full-atom values): 9379 Å² total; per-residue (Å²): 133,94,59,83,65,47,35,61,51,49,38,52,54,50,49,54,49,37,60,77,64,51,30,50,47,100,76,35,31,25,28,35,45,36,52,51,92,55,87,47,49,69,54,34,49,48,51,77,72,57,87,53,86,74,56,60,74,37,81,39,82,48,63,66,60,96,79,79,50,61,27,30,64,33,0,43,41,46,58,32,15,77,32,61,60,30,32,44,40,46,36,29,14,81,87,55,51,18,38,34,42,34,39,56,55,99,91,47,71,49,78,48,75,39,67,43,45,93,74,35,66,69,54,51,51,53,53,50,49,56,54,71,48,93,48,100,88,59,57,69,72,61,34,52,52,51,53,49,51,68,72,62,63,69,70,79,72,94,80,77,80,92,128

Mean predicted aligned error: 9.0 Å

Radius of gyration: 17.23 Å; Cα contacts (8 Å, |Δi|>4): 241; chains: 1; bounding box: 36×51×38 Å

Nearest PDB structures (foldseek):
  7czf-assembly1_C  TM=5.806E-01  e=1.046E+00  Human gammaherpesvirus 8
  4o6g-assembly1_A  TM=4.546E-01  e=7.656E+00  Mycobacterium tuberculosis
  3rgc-assembly1_B  TM=2.287E-01  e=3.713E+00  Campylobacter jejuni

Organism: NCBI:txid68223

Secondary structure (DSSP, 8-state):
---TTHHHHHHHHHHHHHHHHT-S-TTSEEEEEEETT--SHHHHHHHHHS-S-PPPEEEEEEE--SS--IIIIIHHTSSSEEETTEEEEEEE-TTS-EEEEEEEETTEEEEEEEESGGG-HHHHHHHHHHHHS--TTS-HHHHHHHHHHHHT-PPPPS-----